Protein AF-A0A973QUJ1-F1 (afdb_monomer_lite)

Structure (mmCIF, N/CA/C/O backbone):
data_AF-A0A973QUJ1-F1
#
_entry.id   AF-A0A973QUJ1-F1
#
loop_
_atom_site.group_PDB
_atom_site.id
_atom_site.type_symbol
_atom_site.label_atom_id
_atom_site.label_alt_id
_atom_site.label_comp_id
_atom_site.label_asym_id
_atom_site.label_entity_id
_atom_site.label_seq_id
_atom_site.pdbx_PDB_ins_code
_atom_site.Cartn_x
_atom_site.Cartn_y
_atom_site.Cartn_z
_atom_site.occupancy
_atom_site.B_iso_or_equiv
_atom_site.auth_seq_id
_atom_site.auth_comp_id
_atom_site.auth_asym_id
_atom_site.auth_atom_id
_atom_site.pdbx_PDB_model_num
ATOM 1 N N . ASP A 1 1 ? 23.410 -11.865 -20.498 1.00 54.88 1 ASP A N 1
ATOM 2 C CA . ASP A 1 1 ? 22.320 -11.572 -19.558 1.00 54.88 1 ASP A CA 1
ATOM 3 C C . ASP A 1 1 ? 22.034 -10.095 -19.539 1.00 54.88 1 ASP A C 1
ATOM 5 O O . ASP A 1 1 ? 22.707 -9.337 -18.857 1.00 54.88 1 ASP A O 1
ATOM 9 N N . GLU A 1 2 ? 21.079 -9.685 -20.363 1.00 60.53 2 GLU A N 1
ATOM 10 C CA . GLU A 1 2 ? 20.540 -8.331 -20.364 1.00 60.53 2 GLU A CA 1
ATOM 11 C C . GLU A 1 2 ? 19.142 -8.454 -19.752 1.00 60.53 2 GLU A C 1
ATOM 13 O O . GLU A 1 2 ? 18.334 -9.243 -20.243 1.00 60.53 2 GLU A O 1
ATOM 18 N N . LEU A 1 3 ? 18.856 -7.732 -18.664 1.00 66.19 3 LEU A N 1
ATOM 19 C CA . LEU A 1 3 ? 17.582 -7.792 -17.920 1.00 66.19 3 LEU A CA 1
ATOM 20 C C . LEU A 1 3 ? 16.369 -7.267 -18.731 1.00 66.19 3 LEU A C 1
ATOM 22 O O . LEU A 1 3 ? 15.345 -6.885 -18.168 1.00 66.19 3 LEU A O 1
ATOM 26 N N . GLY A 1 4 ? 16.472 -7.198 -20.060 1.00 70.31 4 GLY A N 1
ATOM 27 C CA . GLY A 1 4 ? 15.473 -6.600 -20.934 1.00 70.31 4 GLY A CA 1
ATOM 28 C C . GLY A 1 4 ? 15.182 -5.139 -20.557 1.00 70.31 4 GLY A C 1
ATOM 29 O O . GLY A 1 4 ? 16.051 -4.450 -20.020 1.00 70.31 4 GLY A O 1
ATOM 30 N N . PRO A 1 5 ? 13.958 -4.638 -20.802 1.00 68.62 5 PRO A N 1
ATOM 31 C CA . PRO A 1 5 ? 13.556 -3.284 -20.420 1.00 68.62 5 PRO A CA 1
ATOM 32 C C . PRO A 1 5 ? 13.760 -2.966 -18.933 1.00 68.62 5 PRO A C 1
ATOM 34 O O . PRO A 1 5 ? 14.046 -1.820 -18.609 1.00 68.62 5 PRO A O 1
ATOM 37 N N . ALA A 1 6 ? 13.689 -3.966 -18.044 1.00 67.25 6 ALA A N 1
ATOM 38 C CA . ALA A 1 6 ? 13.916 -3.780 -16.611 1.00 67.25 6 ALA A CA 1
ATOM 39 C C . A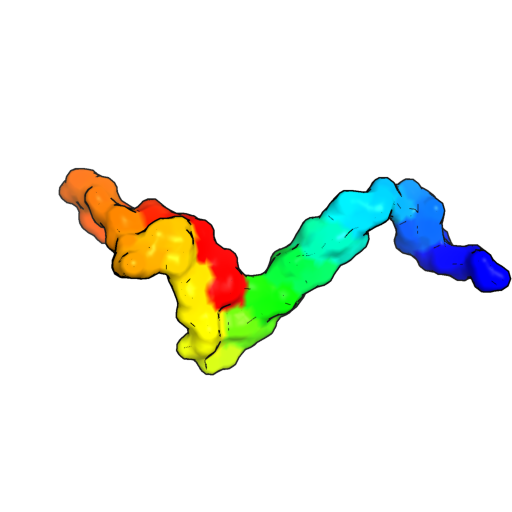LA A 1 6 ? 15.367 -3.385 -16.286 1.00 67.25 6 ALA A C 1
ATOM 41 O O . ALA A 1 6 ? 15.601 -2.673 -15.321 1.00 67.25 6 ALA A O 1
ATOM 42 N N . GLY A 1 7 ? 16.341 -3.751 -17.127 1.00 64.25 7 GLY A N 1
ATOM 43 C CA . GLY A 1 7 ? 17.728 -3.286 -16.989 1.00 64.25 7 GLY A CA 1
ATOM 44 C C . GLY A 1 7 ? 17.929 -1.797 -17.296 1.00 64.25 7 GLY A C 1
ATOM 45 O O . GLY A 1 7 ? 19.017 -1.274 -17.075 1.00 64.25 7 GLY A O 1
ATOM 46 N N . ARG A 1 8 ? 16.901 -1.119 -17.827 1.00 78.19 8 ARG A N 1
ATOM 47 C CA . ARG A 1 8 ? 16.879 0.336 -18.069 1.00 78.19 8 ARG A CA 1
ATOM 48 C C . ARG A 1 8 ? 16.112 1.099 -16.993 1.00 78.19 8 ARG A C 1
ATOM 50 O O . ARG A 1 8 ? 16.119 2.326 -17.010 1.00 78.19 8 ARG A O 1
ATOM 57 N N . VAL A 1 9 ? 15.423 0.373 -16.120 1.00 80.50 9 VAL A N 1
ATOM 58 C CA . VAL A 1 9 ? 14.632 0.926 -15.031 1.00 80.50 9 VAL A CA 1
ATOM 59 C C . VAL A 1 9 ? 15.579 1.152 -13.847 1.00 80.50 9 VAL A C 1
ATOM 61 O O . VAL A 1 9 ? 16.357 0.247 -13.525 1.00 80.50 9 VAL A O 1
ATOM 64 N N . PRO A 1 10 ? 15.578 2.347 -13.236 1.00 86.88 10 PRO A N 1
ATOM 65 C CA . PRO A 1 10 ? 16.284 2.592 -11.987 1.00 86.88 10 PRO A CA 1
ATOM 66 C C . PRO A 1 10 ? 16.021 1.466 -10.963 1.00 86.88 10 PRO A C 1
ATOM 68 O O . PRO A 1 10 ? 14.889 0.997 -10.848 1.00 86.88 10 PRO A O 1
ATOM 71 N N . PRO A 1 11 ? 17.042 0.951 -10.251 1.00 87.06 11 PRO A N 1
ATOM 72 C CA . PRO A 1 11 ? 16.845 -0.171 -9.330 1.00 87.06 11 PRO A CA 1
ATOM 73 C C . PRO A 1 11 ? 15.771 0.071 -8.259 1.00 87.06 11 PRO A C 1
ATOM 75 O O . PRO A 1 11 ? 15.110 -0.876 -7.841 1.00 87.06 11 PRO A O 1
ATOM 78 N N . ASP A 1 12 ? 15.586 1.317 -7.834 1.00 90.62 12 ASP A N 1
ATOM 79 C CA . ASP A 1 12 ? 14.536 1.762 -6.916 1.00 90.62 12 ASP A CA 1
ATOM 80 C C . ASP A 1 12 ? 13.127 1.542 -7.476 1.00 90.62 12 ASP A C 1
ATOM 82 O O . ASP A 1 12 ? 12.302 0.982 -6.767 1.00 90.62 12 ASP A O 1
ATOM 86 N N . ASP A 1 13 ? 12.873 1.810 -8.757 1.00 90.75 13 ASP A N 1
ATOM 87 C CA . ASP A 1 13 ? 11.565 1.539 -9.377 1.00 90.75 13 ASP A CA 1
ATOM 88 C C . ASP A 1 13 ? 11.210 0.034 -9.356 1.00 90.75 13 ASP A C 1
ATOM 90 O O . ASP A 1 13 ? 10.048 -0.353 -9.196 1.00 90.75 13 ASP A O 1
ATOM 94 N N . VAL A 1 14 ? 12.210 -0.848 -9.499 1.00 89.81 14 VAL A N 1
ATOM 95 C CA . VAL A 1 14 ? 12.005 -2.306 -9.384 1.00 89.81 14 VAL A CA 1
ATOM 96 C C . VAL A 1 14 ? 11.670 -2.692 -7.942 1.00 89.81 14 VAL A C 1
ATOM 98 O O . VAL A 1 14 ? 10.797 -3.535 -7.715 1.00 89.81 14 VAL A O 1
ATOM 101 N N . LEU A 1 15 ? 12.348 -2.080 -6.967 1.00 92.81 15 LEU A N 1
ATOM 102 C CA . LEU A 1 15 ? 12.084 -2.303 -5.546 1.00 92.81 15 LEU A CA 1
ATOM 103 C C . LEU A 1 15 ? 10.706 -1.768 -5.137 1.00 92.81 15 LEU A C 1
ATOM 105 O O . LEU A 1 15 ? 9.982 -2.464 -4.427 1.00 92.81 15 LEU A O 1
ATOM 109 N N . ASP A 1 16 ? 10.306 -0.605 -5.642 1.00 94.00 16 ASP A N 1
ATOM 110 C CA . ASP A 1 16 ? 8.998 -0.001 -5.395 1.00 94.00 16 ASP A CA 1
ATOM 111 C C . ASP A 1 16 ? 7.871 -0.862 -5.972 1.00 94.00 16 ASP A C 1
ATOM 113 O O . ASP A 1 16 ? 6.880 -1.141 -5.290 1.00 94.00 16 ASP A O 1
ATOM 117 N N . ALA A 1 17 ? 8.041 -1.375 -7.196 1.00 94.00 17 ALA A N 1
ATOM 118 C CA . ALA A 1 17 ? 7.090 -2.304 -7.799 1.00 94.00 17 ALA A CA 1
ATOM 119 C C . ALA A 1 17 ? 6.957 -3.602 -6.983 1.00 94.00 17 ALA A C 1
ATOM 121 O O . ALA A 1 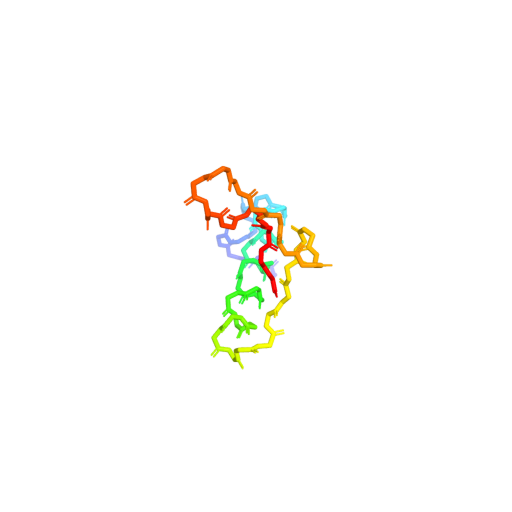17 ? 5.844 -4.099 -6.774 1.00 94.00 17 ALA A O 1
ATOM 122 N N . ALA A 1 18 ? 8.075 -4.142 -6.489 1.00 95.69 18 ALA A N 1
ATOM 123 C CA . ALA A 1 18 ? 8.071 -5.324 -5.633 1.00 95.69 18 ALA A CA 1
ATOM 124 C C . ALA A 1 18 ? 7.378 -5.056 -4.285 1.00 95.69 18 ALA A C 1
ATOM 126 O O . ALA A 1 18 ? 6.567 -5.877 -3.848 1.00 95.69 18 ALA A O 1
ATOM 127 N N . ALA A 1 19 ? 7.640 -3.906 -3.656 1.00 97.19 19 ALA A N 1
ATOM 128 C CA . ALA A 1 19 ? 7.000 -3.500 -2.409 1.00 97.19 19 ALA A CA 1
ATOM 129 C C . ALA A 1 19 ? 5.482 -3.343 -2.588 1.00 97.19 19 ALA A C 1
ATOM 131 O O . ALA A 1 19 ? 4.711 -3.911 -1.816 1.00 97.19 19 ALA A O 1
ATOM 132 N N . ALA A 1 20 ? 5.043 -2.668 -3.655 1.00 97.56 20 ALA A N 1
ATOM 133 C CA . A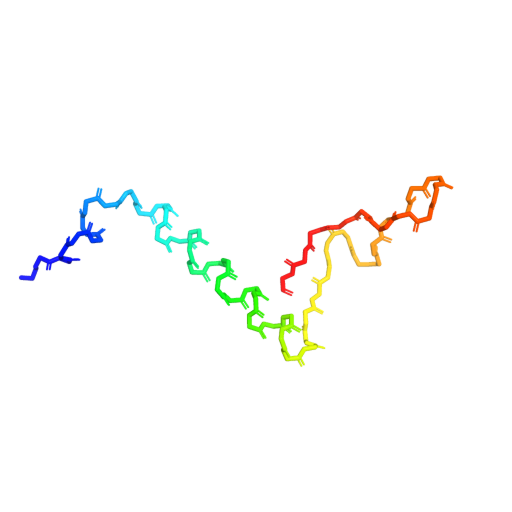LA A 1 20 ? 3.627 -2.507 -3.977 1.00 97.56 20 ALA A CA 1
ATOM 134 C C . ALA A 1 20 ? 2.924 -3.857 -4.207 1.00 97.56 20 ALA A C 1
ATOM 136 O O . ALA A 1 20 ? 1.833 -4.086 -3.679 1.00 97.56 20 ALA A O 1
ATOM 137 N N . ALA A 1 21 ? 3.553 -4.770 -4.956 1.00 98.25 21 ALA A N 1
ATOM 138 C CA . ALA A 1 21 ? 3.005 -6.102 -5.212 1.00 98.25 21 ALA A CA 1
ATOM 139 C C . ALA A 1 21 ? 2.898 -6.945 -3.929 1.00 98.25 21 ALA A C 1
ATOM 141 O O . ALA A 1 21 ? 1.885 -7.614 -3.710 1.00 98.25 21 ALA A O 1
ATOM 142 N N . TRP A 1 22 ? 3.915 -6.891 -3.066 1.00 98.38 22 TRP A N 1
ATOM 143 C CA . TRP A 1 22 ? 3.916 -7.587 -1.781 1.00 98.38 22 TRP A CA 1
ATOM 144 C C . TRP A 1 22 ? 2.822 -7.063 -0.840 1.00 98.38 22 TRP A C 1
ATOM 146 O O . TRP A 1 22 ? 2.037 -7.861 -0.318 1.00 98.38 22 TRP A O 1
ATOM 156 N N . SER A 1 23 ? 2.695 -5.740 -0.704 1.00 98.38 23 SER A N 1
ATOM 157 C CA . SER A 1 23 ? 1.632 -5.105 0.084 1.00 98.38 23 SER A CA 1
ATOM 158 C C . SER A 1 23 ? 0.239 -5.475 -0.435 1.00 98.38 23 SER A C 1
ATOM 160 O O . SER A 1 23 ? -0.634 -5.892 0.329 1.00 98.38 23 SER A O 1
ATOM 162 N N . ALA A 1 24 ? 0.024 -5.399 -1.754 1.00 98.31 24 ALA A N 1
ATOM 163 C CA . ALA A 1 24 ? -1.251 -5.758 -2.377 1.00 98.31 24 ALA A CA 1
ATOM 164 C C . ALA A 1 24 ? -1.633 -7.224 -2.120 1.00 98.31 24 ALA A C 1
ATOM 166 O O . ALA A 1 24 ? -2.800 -7.525 -1.860 1.00 98.31 24 ALA A O 1
ATOM 167 N N . HIS A 1 25 ? -0.658 -8.136 -2.145 1.00 98.62 25 HIS A N 1
ATOM 168 C CA . HIS A 1 25 ? -0.889 -9.543 -1.836 1.00 98.62 25 HIS A CA 1
ATOM 169 C C . HIS A 1 25 ? -1.375 -9.744 -0.395 1.00 98.62 25 HIS A C 1
ATOM 171 O O . HIS A 1 25 ? -2.344 -10.470 -0.167 1.00 98.62 25 HIS A O 1
ATOM 177 N N . ARG A 1 26 ? -0.7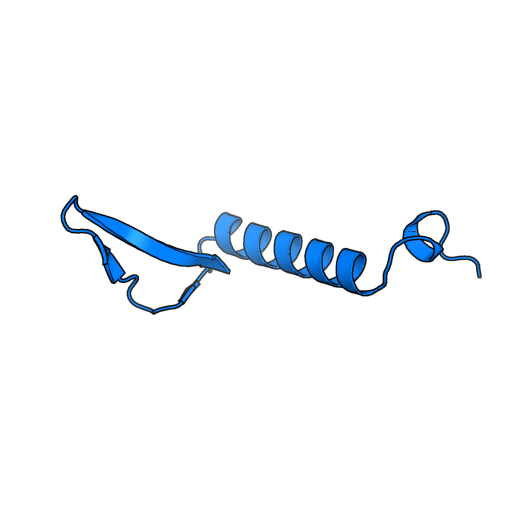62 -9.070 0.583 1.00 98.50 26 ARG A N 1
ATOM 178 C CA . ARG A 1 26 ? -1.180 -9.171 1.989 1.00 98.50 26 ARG A CA 1
ATOM 179 C C . ARG A 1 26 ? -2.551 -8.561 2.240 1.00 98.50 26 ARG A C 1
ATOM 181 O O . ARG A 1 26 ? -3.334 -9.155 2.985 1.00 98.50 26 ARG A O 1
ATOM 188 N N . ILE A 1 27 ? -2.869 -7.451 1.572 1.00 98.19 27 ILE A N 1
ATOM 189 C CA . ILE A 1 27 ? -4.215 -6.860 1.576 1.00 98.19 27 ILE A CA 1
ATOM 190 C C . ILE A 1 27 ? -5.229 -7.864 1.015 1.00 98.19 27 ILE A C 1
ATOM 192 O O . ILE A 1 27 ? -6.239 -8.131 1.663 1.00 98.19 27 ILE A O 1
ATOM 196 N N . ALA A 1 28 ? -4.941 -8.480 -0.135 1.00 98.44 28 ALA A N 1
ATOM 197 C CA . ALA A 1 28 ? -5.823 -9.472 -0.752 1.00 98.44 28 ALA A CA 1
ATOM 198 C C . ALA A 1 28 ? -6.044 -10.715 0.131 1.00 98.44 28 ALA A C 1
ATOM 200 O O . ALA A 1 28 ? -7.129 -11.292 0.120 1.00 98.44 28 ALA A O 1
ATOM 201 N N . LEU A 1 29 ? -5.037 -11.110 0.915 1.00 98.50 29 LEU A N 1
ATOM 202 C CA . LEU A 1 29 ? -5.134 -12.208 1.880 1.00 98.50 29 LEU A CA 1
ATOM 203 C C . LEU A 1 29 ? -5.744 -11.806 3.233 1.00 98.50 29 LEU A C 1
ATOM 205 O O . LEU A 1 29 ? -5.914 -12.669 4.091 1.00 98.50 29 LEU A O 1
ATOM 209 N N . GLY A 1 30 ? -6.038 -10.522 3.466 1.00 97.81 30 GLY A N 1
ATOM 210 C CA . GLY A 1 30 ? -6.517 -10.038 4.767 1.00 97.81 30 GLY A CA 1
ATOM 211 C C . GLY A 1 30 ? -5.479 -10.159 5.890 1.00 97.81 30 GLY A C 1
ATOM 212 O O . GLY A 1 30 ? -5.839 -10.219 7.060 1.00 97.81 30 GLY A O 1
ATOM 213 N N . THR A 1 31 ? -4.192 -10.219 5.539 1.00 98.44 31 THR A N 1
ATOM 214 C CA . THR A 1 31 ? -3.068 -10.333 6.490 1.00 98.44 31 THR A CA 1
ATOM 215 C C . THR A 1 31 ? -2.245 -9.054 6.577 1.00 98.44 31 THR A C 1
ATOM 217 O O . THR A 1 31 ? -1.174 -9.060 7.184 1.00 98.44 31 THR A O 1
ATOM 220 N N . ALA A 1 32 ? -2.715 -7.981 5.942 1.00 98.00 32 ALA A N 1
ATOM 221 C CA . ALA A 1 32 ? -2.068 -6.682 5.958 1.00 98.00 32 ALA A CA 1
ATOM 222 C C . ALA A 1 32 ? -2.038 -6.069 7.366 1.00 98.00 32 ALA A C 1
ATOM 224 O O . ALA A 1 32 ? -2.902 -6.349 8.198 1.00 98.00 32 ALA A O 1
ATOM 225 N N . ALA A 1 33 ? -1.047 -5.218 7.606 1.00 97.75 33 ALA A N 1
ATOM 226 C CA . ALA A 1 33 ? -0.921 -4.409 8.812 1.00 97.75 33 ALA A CA 1
ATOM 227 C C . ALA A 1 33 ? -0.813 -2.924 8.442 1.00 97.75 33 ALA A C 1
ATOM 229 O O . ALA A 1 33 ? -0.555 -2.574 7.286 1.00 97.75 33 ALA A O 1
ATOM 230 N N . SER A 1 34 ? -1.036 -2.053 9.423 1.00 97.94 34 SER A N 1
ATOM 231 C CA . SER A 1 34 ? -0.967 -0.606 9.249 1.00 97.94 34 SER A CA 1
ATOM 232 C C . SER A 1 34 ? 0.212 0.004 10.002 1.00 97.94 34 SER A C 1
ATOM 234 O O . SER A 1 34 ? 0.686 -0.539 10.995 1.00 97.94 34 SER A O 1
ATOM 236 N N . LEU A 1 35 ? 0.680 1.162 9.544 1.00 97.50 35 LEU A N 1
ATOM 237 C CA . LEU A 1 35 ? 1.550 2.050 10.313 1.00 97.50 35 LEU A CA 1
ATOM 238 C C . LEU A 1 35 ? 0.912 3.451 10.365 1.00 97.50 35 LEU A C 1
ATOM 240 O O . LEU A 1 35 ? 0.733 4.050 9.300 1.00 97.50 35 LEU A O 1
ATOM 244 N N . PRO A 1 36 ? 0.584 3.987 11.555 1.00 97.12 36 PRO A N 1
ATOM 245 C CA . PRO A 1 36 ? 0.630 3.304 12.852 1.00 97.12 36 PRO A CA 1
ATOM 246 C C . PRO A 1 36 ? -0.387 2.149 12.951 1.00 97.12 36 PRO A C 1
ATOM 248 O O . PRO A 1 36 ? -1.322 2.053 12.153 1.00 97.12 36 PRO A O 1
ATOM 251 N N . ASP A 1 37 ? -0.181 1.261 13.926 1.00 95.44 37 ASP A N 1
ATOM 252 C CA . ASP A 1 37 ? -1.149 0.240 14.348 1.00 95.44 37 ASP A CA 1
ATOM 253 C C . ASP A 1 37 ? -1.516 0.495 15.826 1.00 95.44 37 ASP A C 1
ATOM 255 O O . ASP A 1 37 ? -0.647 0.347 16.694 1.00 95.44 37 ASP A O 1
ATOM 259 N N . PRO A 1 38 ? -2.751 0.94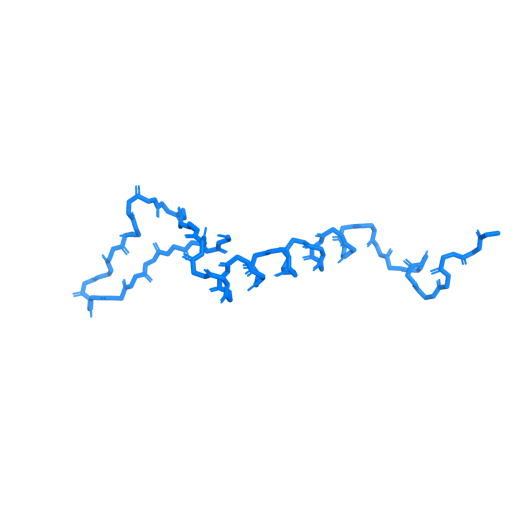0 16.134 1.00 95.50 38 PRO A N 1
ATOM 260 C CA . PRO A 1 38 ? -3.864 1.144 15.201 1.00 95.50 38 PRO A CA 1
ATOM 261 C C . PRO A 1 38 ? -3.685 2.393 14.312 1.00 95.50 38 PRO A C 1
ATOM 263 O O . PRO A 1 38 ? -2.973 3.320 14.708 1.00 95.50 38 PRO A O 1
ATOM 266 N N . PRO A 1 39 ? -4.362 2.466 13.144 1.00 98.00 39 PRO A N 1
ATOM 267 C CA . PRO A 1 39 ? -4.432 3.686 12.346 1.00 98.00 39 PRO A CA 1
ATOM 268 C C . PRO A 1 39 ? -4.923 4.869 13.174 1.00 98.00 39 PRO A C 1
ATOM 270 O O . PRO A 1 39 ? -5.876 4.757 13.951 1.00 98.00 39 PRO A O 1
ATOM 273 N N . GLU A 1 40 ? -4.323 6.033 12.958 1.00 98.06 40 GLU A N 1
ATOM 274 C CA . GLU A 1 40 ? -4.858 7.271 13.512 1.00 98.06 40 GLU A CA 1
ATOM 275 C C . GLU A 1 40 ? -6.172 7.629 12.815 1.00 98.06 40 GLU A C 1
ATOM 277 O O . GLU A 1 40 ? -6.450 7.182 11.704 1.00 98.06 40 GLU A O 1
ATOM 282 N N . THR A 1 41 ? -7.012 8.431 13.466 1.00 98.19 41 THR A N 1
ATOM 283 C CA . THR A 1 41 ? -8.314 8.823 12.914 1.00 98.19 41 THR A CA 1
ATOM 284 C C . THR A 1 41 ? -8.419 10.339 12.834 1.00 98.19 41 THR A C 1
ATOM 286 O O . THR A 1 41 ? -8.122 11.043 13.801 1.00 98.19 41 THR A O 1
ATOM 289 N N . THR A 1 42 ? -8.847 10.860 11.682 1.00 97.50 42 THR A N 1
ATOM 290 C CA . THR A 1 42 ? -9.135 12.291 11.523 1.00 97.50 42 THR A CA 1
ATOM 291 C C . THR A 1 42 ? -10.379 12.697 12.319 1.00 97.50 42 THR A C 1
ATOM 293 O O . THR A 1 42 ? -11.154 11.858 12.778 1.00 97.50 42 THR A O 1
ATOM 296 N N . ARG A 1 43 ? -10.635 14.008 12.440 1.00 97.38 43 ARG A N 1
ATOM 297 C CA . ARG A 1 43 ? -11.870 14.524 13.061 1.00 97.38 43 ARG A CA 1
ATOM 298 C C . ARG A 1 43 ? -13.143 13.970 12.401 1.00 97.38 43 ARG A C 1
ATOM 300 O O . ARG A 1 43 ? -14.139 13.787 13.093 1.00 97.38 43 ARG A O 1
ATOM 307 N N . ASP A 1 44 ? -13.086 13.687 11.103 1.00 97.12 44 ASP A N 1
ATOM 308 C CA . ASP A 1 44 ? -14.218 13.196 10.312 1.00 97.12 44 ASP A CA 1
ATOM 309 C C . ASP A 1 44 ? -14.315 11.659 10.297 1.00 97.12 44 ASP A C 1
ATOM 311 O O . ASP A 1 44 ? -15.133 11.095 9.574 1.00 97.12 44 ASP A O 1
ATOM 315 N N . GLY A 1 45 ? -13.486 10.963 11.085 1.00 96.25 45 GLY A N 1
ATOM 316 C CA . GLY A 1 45 ? -13.532 9.504 11.200 1.00 96.25 45 GLY A CA 1
ATOM 317 C C . GLY A 1 45 ? -12.742 8.746 10.129 1.00 96.25 45 GLY A C 1
ATOM 318 O O . GLY A 1 45 ? -12.904 7.534 10.013 1.00 96.25 45 GLY A O 1
ATOM 319 N N . LEU A 1 46 ? -11.902 9.420 9.335 1.00 96.94 46 LEU A N 1
ATOM 320 C CA . LEU A 1 46 ? -11.110 8.759 8.292 1.00 96.94 46 LEU A CA 1
ATOM 321 C C . LEU A 1 46 ? -9.819 8.167 8.876 1.00 96.94 46 LEU A C 1
ATOM 323 O O . LEU A 1 46 ? -9.145 8.861 9.641 1.00 96.94 46 LEU A O 1
ATOM 327 N N . PRO A 1 47 ? -9.433 6.934 8.504 1.00 96.94 47 PRO A N 1
ATOM 328 C CA . PRO A 1 47 ? -8.173 6.354 8.942 1.00 96.94 47 PRO A CA 1
ATOM 329 C C . PRO A 1 47 ? -6.982 7.018 8.238 1.00 96.94 47 PRO A C 1
ATOM 331 O O . PRO A 1 47 ? -7.012 7.261 7.030 1.00 96.94 47 PRO A O 1
ATOM 334 N N . VAL A 1 48 ? -5.911 7.254 8.988 1.00 97.56 48 VAL A N 1
ATOM 335 C CA . VAL A 1 48 ? -4.619 7.751 8.506 1.00 97.56 48 VAL A CA 1
ATOM 336 C C . VAL A 1 48 ? -3.567 6.692 8.819 1.00 97.56 48 VAL A C 1
ATOM 338 O O . VAL A 1 48 ? -3.164 6.527 9.970 1.00 97.56 48 VAL A O 1
ATOM 341 N N . ALA A 1 49 ? -3.156 5.945 7.792 1.00 97.69 49 ALA A N 1
ATOM 342 C CA . ALA A 1 49 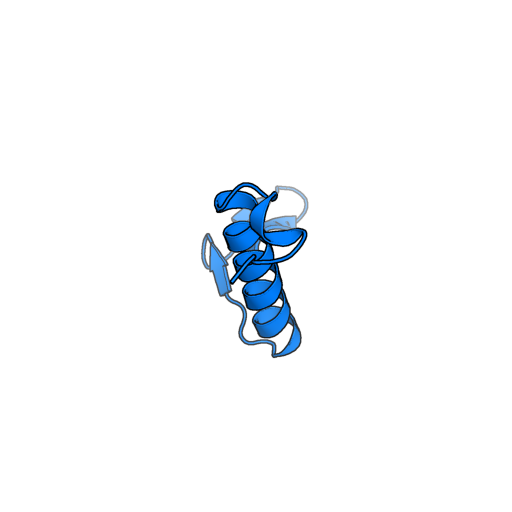? -2.115 4.928 7.898 1.00 97.69 49 ALA A CA 1
ATOM 343 C C . ALA A 1 49 ? -1.522 4.542 6.535 1.00 97.69 49 ALA A C 1
ATOM 345 O O . ALA A 1 49 ? -2.157 4.713 5.491 1.00 97.69 49 ALA A O 1
ATOM 346 N N . ILE A 1 50 ? -0.326 3.955 6.573 1.00 97.06 50 ILE A N 1
ATOM 347 C CA . ILE A 1 50 ? 0.268 3.195 5.466 1.00 97.06 50 ILE A CA 1
ATOM 348 C C . ILE A 1 50 ? -0.085 1.720 5.658 1.00 97.06 50 ILE A C 1
ATOM 350 O O . ILE A 1 50 ? 0.103 1.192 6.750 1.00 97.06 50 ILE A O 1
ATOM 354 N N . TRP A 1 51 ? -0.559 1.055 4.604 1.00 97.50 51 TRP A N 1
ATOM 355 C CA . TRP A 1 51 ? -0.938 -0.362 4.622 1.00 97.50 51 TRP A CA 1
ATOM 356 C C . TRP A 1 51 ? 0.061 -1.218 3.840 1.00 97.50 51 TRP A C 1
ATOM 358 O O . TRP A 1 51 ? 0.521 -0.801 2.773 1.00 97.50 51 TRP A O 1
ATOM 368 N N . TYR A 1 52 ? 0.374 -2.410 4.357 1.00 97.06 52 TYR A N 1
ATOM 369 C CA . TYR A 1 52 ? 1.329 -3.356 3.766 1.00 97.06 52 TYR A CA 1
ATOM 370 C C . TYR A 1 52 ? 1.067 -4.808 4.172 1.00 97.06 52 TYR A C 1
ATOM 372 O O . TYR A 1 52 ? 0.372 -5.039 5.182 1.00 97.06 52 TYR A O 1
#

Radius of gyration: 15.9 Å; chains: 1; bounding box: 36×27×36 Å

pLDDT: mean 91.37, std 11.53, range [54.88, 98.62]

Foldseek 3Di:
DQPPVVNVPDVVVVVVVVVVVVQVVCVVVVNKDWVVVVFDADPVGDGDTDID

Secondary structure (DSSP, 8-state):
---GGGGGS-HHHHHHHHHHHHHHHHHHTT---EEEEEEEE-TTS-EEEEE-

Sequence (52 aa):
DELGPAGRVPPDDVLDAAAAAWSAHRIALGTAASLPDPPETTRDGLPVAIWY